Protein AF-S8E9M1-F1 (afdb_monomer_lite)

Foldseek 3Di:
DALVPQDFADDDWAAQDQDPQAFGKTKDFDADPPPRFTQKIWIWTFAPVCQVVVPPDDPDHTDIDTLDIPCVLQVPPPPDDNRGGCGRSVLRVSLVVCVVPVVSVQVVQCVNRPVGPRGDGQDDLSSVLSSQVNVQPDPVSSVVGRD

pLDDT: mean 95.16, std 3.32, range [77.75, 98.69]

Organism: Fomitopsis schrenkii (NCBI:txid2126942)

Sequence (147 aa):
MSADTAQTVAWIGPSVVPVTNYNVGFRVYEVDSGTFEVLDSYTYFADVESFPALDGQADFGPTFELEYSARDTYGATIEWGADDPLNATWWHRVTEAMEANSTLVQMFSNYQYKSSIRYPLCTGECIPNKICSIRSGSASLYVQNCA

Radius of gyration: 16.86 Å; chains: 1; bounding box: 38×36×48 Å

Structure (mmCIF, N/CA/C/O backbone):
data_AF-S8E9M1-F1
#
_entry.id   AF-S8E9M1-F1
#
loop_
_atom_site.group_PDB
_atom_site.id
_atom_site.type_symbol
_atom_site.label_atom_id
_atom_site.label_alt_id
_atom_site.label_comp_id
_atom_site.label_asym_id
_atom_site.label_entity_id
_atom_site.label_seq_id
_atom_site.pdbx_PDB_ins_code
_atom_site.Cartn_x
_atom_site.Cartn_y
_atom_site.Cartn_z
_atom_site.occupancy
_atom_site.B_iso_or_equiv
_atom_site.auth_seq_id
_atom_site.auth_comp_id
_atom_site.auth_asym_id
_atom_site.auth_atom_id
_atom_site.pdbx_PDB_model_num
ATOM 1 N N . MET A 1 1 ? -9.422 6.464 19.462 1.00 77.75 1 MET A N 1
ATOM 2 C CA . MET A 1 1 ? -10.021 5.530 18.480 1.00 77.75 1 MET A CA 1
ATOM 3 C C . MET A 1 1 ? -9.606 4.125 18.879 1.00 77.75 1 MET A C 1
ATOM 5 O O . MET A 1 1 ? -8.492 3.999 19.367 1.00 77.75 1 MET A O 1
ATOM 9 N N . SER A 1 2 ? -10.471 3.124 18.716 1.00 91.12 2 SER A N 1
ATOM 10 C CA . SER A 1 2 ? -10.148 1.708 18.966 1.00 91.12 2 SER A CA 1
ATOM 11 C C . SER A 1 2 ? -10.581 0.831 17.793 1.00 91.12 2 SER A C 1
ATOM 13 O O . SER A 1 2 ? -11.419 1.251 16.983 1.00 91.12 2 SER A O 1
ATOM 15 N N . ALA A 1 3 ? -10.069 -0.401 17.753 1.00 93.88 3 ALA A N 1
ATOM 16 C CA . ALA A 1 3 ? -10.428 -1.418 16.769 1.00 93.88 3 ALA A CA 1
ATOM 17 C C . ALA A 1 3 ? -11.946 -1.681 16.690 1.00 93.88 3 ALA A C 1
ATOM 19 O O . ALA A 1 3 ? -12.473 -1.861 15.594 1.00 93.88 3 ALA A O 1
ATOM 20 N N . ASP A 1 4 ? -12.654 -1.612 17.825 1.00 94.38 4 ASP A N 1
ATOM 21 C CA . ASP A 1 4 ? -14.110 -1.841 17.919 1.00 94.38 4 ASP A CA 1
ATOM 22 C C . ASP A 1 4 ? -14.938 -0.782 17.179 1.00 94.38 4 ASP A C 1
ATOM 24 O O . ASP A 1 4 ? -16.073 -1.015 16.769 1.00 94.38 4 ASP A O 1
ATOM 28 N N . THR A 1 5 ? -14.373 0.416 17.025 1.00 93.88 5 THR A N 1
ATOM 29 C CA . THR A 1 5 ? -15.026 1.554 16.364 1.00 93.88 5 THR A CA 1
ATOM 30 C C . THR A 1 5 ? -14.544 1.771 14.931 1.00 93.88 5 THR A C 1
ATOM 32 O O . THR A 1 5 ? -14.976 2.726 14.287 1.00 93.88 5 THR A O 1
ATOM 35 N N . ALA A 1 6 ? -13.665 0.910 14.410 1.00 95.12 6 ALA A N 1
ATOM 36 C CA . ALA A 1 6 ? -13.184 0.988 13.036 1.00 95.12 6 ALA A CA 1
ATOM 37 C C . ALA A 1 6 ? -14.261 0.460 12.071 1.00 95.12 6 ALA A C 1
ATOM 39 O O . ALA A 1 6 ? -14.651 -0.698 12.150 1.00 95.12 6 ALA A O 1
ATOM 40 N N . GLN A 1 7 ? -14.762 1.319 11.176 1.00 92.38 7 GLN A N 1
ATOM 41 C CA . GLN A 1 7 ? -15.944 1.008 10.349 1.00 92.38 7 GLN A CA 1
ATOM 42 C C . GLN A 1 7 ? -15.640 0.844 8.859 1.00 92.38 7 GLN A C 1
ATOM 44 O O . GLN A 1 7 ? -16.282 0.053 8.179 1.00 92.38 7 GLN A O 1
ATOM 49 N N . THR A 1 8 ? -14.699 1.619 8.321 1.00 92.69 8 THR A N 1
ATOM 50 C CA . THR A 1 8 ? -14.418 1.641 6.882 1.00 92.69 8 THR A CA 1
ATOM 51 C C . THR A 1 8 ? -12.933 1.835 6.617 1.00 92.69 8 THR A C 1
ATOM 53 O O . THR A 1 8 ? -12.230 2.457 7.416 1.00 92.69 8 THR A O 1
ATOM 56 N N . VAL A 1 9 ? -12.468 1.295 5.494 1.00 95.19 9 VAL A N 1
ATOM 57 C CA . VAL A 1 9 ? -11.111 1.466 4.982 1.00 95.19 9 VAL A CA 1
ATOM 58 C C . VAL A 1 9 ? -11.181 2.063 3.581 1.00 95.19 9 VAL A C 1
ATOM 60 O O . VAL A 1 9 ? -11.913 1.584 2.717 1.00 95.19 9 VAL A O 1
ATOM 63 N N . ALA A 1 10 ? -10.404 3.120 3.358 1.00 94.94 10 ALA A N 1
ATOM 64 C CA . ALA A 1 10 ? -10.184 3.684 2.037 1.00 94.94 10 ALA A CA 1
ATOM 65 C C . ALA A 1 10 ? -8.797 3.264 1.548 1.00 94.94 10 ALA A C 1
ATOM 67 O O . ALA A 1 10 ? -7.784 3.560 2.182 1.00 94.94 10 ALA A O 1
ATOM 68 N N . TRP A 1 11 ? -8.749 2.579 0.411 1.00 95.25 11 TRP A N 1
ATOM 69 C CA . TRP A 1 11 ? -7.502 2.090 -0.158 1.00 95.25 11 TRP A CA 1
ATOM 70 C C . TRP A 1 11 ? -6.874 3.135 -1.078 1.00 95.25 11 TRP A C 1
ATOM 72 O O . TRP A 1 11 ? -7.423 3.467 -2.127 1.00 95.25 11 TRP A O 1
ATOM 82 N N . ILE A 1 12 ? -5.694 3.632 -0.704 1.00 95.19 12 ILE A N 1
ATOM 83 C CA . ILE A 1 12 ? -4.927 4.575 -1.524 1.00 95.19 12 ILE A CA 1
ATOM 84 C C . ILE A 1 12 ? -3.885 3.801 -2.340 1.00 95.19 12 ILE A C 1
ATOM 86 O O . ILE A 1 12 ? -2.871 3.328 -1.818 1.00 95.19 12 ILE A O 1
ATOM 90 N N . GLY A 1 13 ? -4.169 3.628 -3.631 1.00 95.00 13 GLY A N 1
ATOM 91 C CA . GLY A 1 13 ? -3.270 2.991 -4.596 1.00 95.00 13 GLY A CA 1
ATOM 92 C C . GLY A 1 13 ? -2.032 3.844 -4.909 1.00 95.00 13 GLY A C 1
ATOM 93 O O . GLY A 1 13 ? -2.081 5.070 -4.774 1.00 95.00 13 GLY A O 1
ATOM 94 N N . PRO A 1 14 ? -0.914 3.232 -5.338 1.00 95.69 14 PRO A N 1
ATOM 95 C CA . PRO A 1 14 ? 0.254 3.984 -5.761 1.00 95.69 14 PRO A CA 1
ATOM 96 C C . PRO A 1 14 ? 0.050 4.604 -7.151 1.00 95.69 14 PRO A C 1
ATOM 98 O O . PRO A 1 14 ? -0.794 4.172 -7.934 1.00 95.69 14 PRO A O 1
ATOM 101 N N . SER A 1 15 ? 0.882 5.589 -7.488 1.00 94.81 15 SER A N 1
ATOM 102 C CA . SER A 1 15 ? 0.964 6.135 -8.842 1.00 94.81 15 SER A CA 1
ATOM 103 C C . SER A 1 15 ? 1.839 5.283 -9.767 1.00 94.81 15 SER A C 1
ATOM 105 O O . SER A 1 15 ? 2.941 4.871 -9.387 1.00 94.81 15 SER A O 1
ATOM 107 N N . VAL A 1 16 ? 1.389 5.145 -11.018 1.00 94.38 16 VAL A N 1
ATOM 108 C CA . VAL A 1 16 ? 2.229 4.692 -12.140 1.00 94.38 16 VAL A CA 1
ATOM 109 C C . VAL A 1 16 ? 3.207 5.792 -12.557 1.00 94.38 16 VAL A C 1
ATOM 111 O O . VAL A 1 16 ? 4.319 5.500 -12.964 1.00 94.38 16 VAL A O 1
ATOM 114 N N . VAL A 1 17 ? 2.827 7.066 -12.428 1.00 92.50 17 VAL A N 1
ATOM 115 C CA . VAL A 1 17 ? 3.729 8.190 -12.718 1.00 92.50 17 VAL A CA 1
ATOM 116 C C . VAL A 1 17 ? 4.803 8.286 -11.622 1.00 92.50 17 VAL A C 1
ATOM 118 O O . VAL A 1 17 ? 4.431 8.391 -10.443 1.00 92.50 17 VAL A O 1
ATOM 121 N N . PRO A 1 18 ? 6.104 8.300 -11.977 1.00 87.38 18 PRO A N 1
ATOM 122 C CA . PRO A 1 18 ? 7.184 8.509 -11.024 1.00 87.38 18 PRO A CA 1
ATOM 123 C C . PRO A 1 18 ? 7.323 10.009 -10.752 1.00 87.38 18 PRO A C 1
ATOM 125 O O . PRO A 1 18 ? 8.051 10.736 -11.426 1.00 87.38 18 PRO A O 1
ATOM 128 N N . VAL A 1 19 ? 6.550 10.504 -9.786 1.00 83.06 19 VAL A N 1
ATOM 129 C CA . VAL A 1 19 ? 6.731 11.863 -9.251 1.00 83.06 19 VAL A CA 1
ATOM 130 C C . VAL A 1 19 ? 8.032 11.896 -8.430 1.00 83.06 19 VAL A C 1
ATOM 132 O O . VAL A 1 19 ? 8.569 10.851 -8.070 1.00 83.06 19 VAL A O 1
ATOM 135 N N . THR A 1 20 ? 8.561 13.085 -8.134 1.00 86.44 20 THR A N 1
ATOM 136 C CA . THR A 1 20 ? 9.822 13.306 -7.408 1.00 86.44 20 THR A CA 1
ATOM 137 C C . THR A 1 20 ? 10.063 12.302 -6.274 1.00 86.44 20 THR A C 1
ATOM 139 O O . THR A 1 20 ? 9.335 12.304 -5.283 1.00 86.44 20 THR A O 1
ATOM 142 N N . ASN A 1 21 ? 11.133 11.509 -6.408 1.00 92.38 21 ASN A N 1
ATOM 143 C CA . ASN A 1 21 ? 11.617 10.496 -5.458 1.00 92.38 21 ASN A CA 1
ATOM 144 C C . ASN A 1 21 ? 10.808 9.192 -5.356 1.00 92.38 21 ASN A C 1
ATOM 146 O O . ASN A 1 21 ? 11.129 8.380 -4.492 1.00 92.38 21 ASN A O 1
ATOM 150 N N . TYR A 1 22 ? 9.812 8.949 -6.207 1.00 95.50 22 TYR A N 1
ATOM 151 C CA . TYR A 1 22 ? 9.065 7.688 -6.232 1.00 95.50 22 TYR A CA 1
ATOM 152 C C . TYR A 1 22 ? 9.503 6.812 -7.403 1.00 95.50 22 TYR A C 1
ATOM 154 O O . TYR A 1 22 ? 9.763 7.315 -8.496 1.00 95.50 22 TYR A O 1
ATOM 162 N N . ASN A 1 23 ? 9.464 5.496 -7.196 1.00 97.25 23 ASN A N 1
ATOM 163 C CA . ASN A 1 23 ? 9.422 4.549 -8.308 1.00 97.25 23 ASN A CA 1
ATOM 164 C C . ASN A 1 23 ? 8.060 4.604 -9.022 1.00 97.25 23 ASN A C 1
ATOM 166 O O . ASN A 1 23 ? 7.189 5.408 -8.667 1.00 97.25 23 ASN A O 1
ATOM 170 N N . VAL A 1 24 ? 7.845 3.750 -10.022 1.00 96.81 24 VAL A N 1
ATOM 171 C CA . VAL A 1 24 ? 6.514 3.505 -10.609 1.00 96.81 24 VAL A CA 1
ATOM 172 C C . VAL A 1 24 ? 5.890 2.273 -9.970 1.00 96.81 24 VAL A C 1
ATOM 174 O O . VAL A 1 24 ? 6.609 1.365 -9.568 1.00 96.81 24 VAL A O 1
ATOM 177 N N . GLY A 1 25 ? 4.564 2.220 -9.856 1.00 97.06 25 GLY A N 1
ATOM 178 C CA . GLY A 1 25 ? 3.904 1.016 -9.357 1.00 97.06 25 GLY A CA 1
ATOM 179 C C . GLY A 1 25 ? 2.398 1.017 -9.521 1.00 97.06 25 GLY A C 1
ATOM 180 O O . GLY A 1 25 ? 1.778 2.044 -9.798 1.00 97.06 25 GLY A O 1
ATOM 181 N N . PHE A 1 26 ? 1.820 -0.159 -9.331 1.00 97.44 26 PHE A N 1
ATOM 182 C CA . PHE A 1 26 ? 0.383 -0.398 -9.339 1.00 97.44 26 PHE A CA 1
ATOM 183 C C . PHE A 1 26 ? 0.027 -1.413 -8.249 1.00 97.44 26 PHE A C 1
ATOM 185 O O . PHE A 1 26 ? 0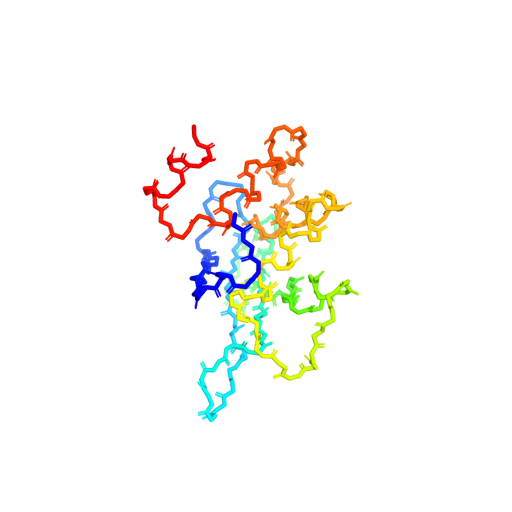.902 -2.016 -7.625 1.00 97.44 26 PHE A O 1
ATOM 192 N N . ARG A 1 27 ? -1.271 -1.579 -7.994 1.00 98.31 27 ARG A N 1
ATOM 193 C CA . ARG A 1 27 ? -1.777 -2.518 -6.994 1.00 98.31 27 ARG A CA 1
ATOM 194 C C . ARG A 1 27 ? -2.822 -3.439 -7.596 1.00 98.31 27 ARG A C 1
ATOM 196 O O . ARG A 1 27 ? -3.673 -2.986 -8.357 1.00 98.31 27 ARG A O 1
ATOM 203 N N . VAL A 1 28 ? -2.748 -4.708 -7.221 1.00 98.50 28 VAL A N 1
ATOM 204 C CA . VAL A 1 28 ? -3.742 -5.738 -7.517 1.00 98.50 28 VAL A CA 1
ATOM 205 C C . VAL A 1 28 ? -4.423 -6.109 -6.208 1.00 98.50 28 VAL A C 1
ATOM 207 O O . VAL A 1 28 ? -3.749 -6.300 -5.198 1.00 98.50 28 VAL A O 1
ATOM 210 N N . TYR A 1 29 ? -5.749 -6.186 -6.221 1.00 98.50 29 TYR A N 1
ATOM 211 C CA . TYR A 1 29 ? -6.538 -6.608 -5.069 1.00 98.50 29 TYR A CA 1
ATOM 212 C C . TYR A 1 29 ? -7.046 -8.020 -5.295 1.00 98.50 29 TYR A C 1
ATOM 214 O O . TYR A 1 29 ? -7.640 -8.307 -6.335 1.00 98.50 29 TYR A O 1
ATOM 222 N N . GLU A 1 30 ? -6.833 -8.875 -4.307 1.00 98.44 30 GLU A N 1
ATOM 223 C CA . GLU A 1 30 ? -7.540 -10.139 -4.198 1.00 98.44 30 GLU A CA 1
ATOM 224 C C . GLU A 1 30 ? -8.843 -9.881 -3.455 1.00 98.44 30 GLU A C 1
ATOM 226 O O . GLU A 1 30 ? -8.846 -9.279 -2.379 1.00 98.44 30 GLU A O 1
ATOM 231 N N . VAL A 1 31 ? -9.958 -10.261 -4.070 1.00 98.25 31 VAL A N 1
ATOM 232 C CA . VAL A 1 31 ? -11.299 -9.919 -3.598 1.00 98.25 31 VAL A CA 1
ATOM 233 C C . VAL A 1 31 ? -12.125 -11.189 -3.525 1.00 98.25 31 VAL A C 1
ATOM 235 O O . VAL A 1 31 ? -12.180 -11.945 -4.499 1.00 98.25 31 VAL A O 1
ATOM 238 N N . ASP A 1 32 ? -12.792 -11.402 -2.394 1.00 97.81 32 ASP A N 1
ATOM 239 C CA . ASP A 1 32 ? -13.734 -12.503 -2.255 1.00 97.81 32 ASP A CA 1
ATOM 240 C C . ASP A 1 32 ? -14.920 -12.303 -3.207 1.00 97.81 32 ASP A C 1
ATOM 242 O O . ASP A 1 32 ? -15.582 -11.264 -3.212 1.00 97.81 32 ASP A O 1
ATOM 246 N N . SER A 1 33 ? -15.201 -13.309 -4.031 1.00 97.31 33 SER A N 1
ATOM 247 C CA . SER A 1 33 ? -16.245 -13.209 -5.059 1.00 97.31 33 SER A CA 1
ATOM 248 C C . SER A 1 33 ? -17.681 -13.203 -4.511 1.00 97.31 33 SER A C 1
ATOM 250 O O . SER A 1 33 ? -18.607 -12.880 -5.257 1.00 97.31 33 SER A O 1
ATOM 252 N N . GLY A 1 34 ? -17.881 -13.565 -3.239 1.00 97.75 34 GLY A N 1
ATOM 253 C CA . GLY A 1 34 ? -19.179 -13.585 -2.569 1.00 97.75 34 GLY A CA 1
ATOM 254 C C . GLY A 1 34 ? -19.445 -12.340 -1.721 1.00 97.75 34 GLY A C 1
ATOM 255 O O . GLY A 1 34 ? -20.539 -11.780 -1.798 1.00 97.75 34 GLY A O 1
ATOM 256 N N . THR A 1 35 ? -18.470 -11.900 -0.922 1.00 96.50 35 THR A N 1
ATOM 257 C CA . THR A 1 35 ? -18.596 -10.749 -0.010 1.00 96.50 35 THR A CA 1
ATOM 258 C C . THR A 1 35 ? -18.101 -9.440 -0.618 1.00 96.50 35 THR A C 1
ATOM 260 O O . THR A 1 35 ? -18.472 -8.371 -0.134 1.00 96.50 35 THR A O 1
ATOM 263 N N . PHE A 1 36 ? -17.315 -9.506 -1.699 1.00 96.31 36 PHE A N 1
ATOM 264 C CA . PHE A 1 36 ? -16.614 -8.372 -2.314 1.00 96.31 36 PHE A CA 1
ATOM 265 C C . PHE A 1 36 ? -15.620 -7.675 -1.379 1.00 96.31 36 PHE A C 1
ATOM 267 O O . PHE A 1 36 ? -15.212 -6.537 -1.627 1.00 96.31 36 PHE A O 1
ATOM 274 N N . GLU A 1 37 ? -15.213 -8.350 -0.308 1.00 97.19 37 GLU A N 1
ATOM 275 C CA . GLU A 1 37 ? -14.197 -7.843 0.597 1.00 97.19 37 GLU A CA 1
ATOM 276 C C . GLU A 1 37 ? -12.797 -8.118 0.052 1.00 97.19 37 GLU A C 1
ATOM 278 O O . GLU A 1 37 ? -12.539 -9.126 -0.604 1.00 97.19 37 GLU A O 1
ATOM 283 N N . VAL A 1 38 ? -11.873 -7.202 0.334 1.00 98.38 38 VAL A N 1
ATOM 284 C CA . VAL A 1 38 ? -10.467 -7.356 -0.043 1.00 98.38 38 VAL A CA 1
ATOM 285 C C . VAL A 1 38 ? -9.809 -8.351 0.911 1.00 98.38 38 VAL A C 1
ATOM 287 O O . VAL A 1 38 ? -9.725 -8.086 2.111 1.00 98.38 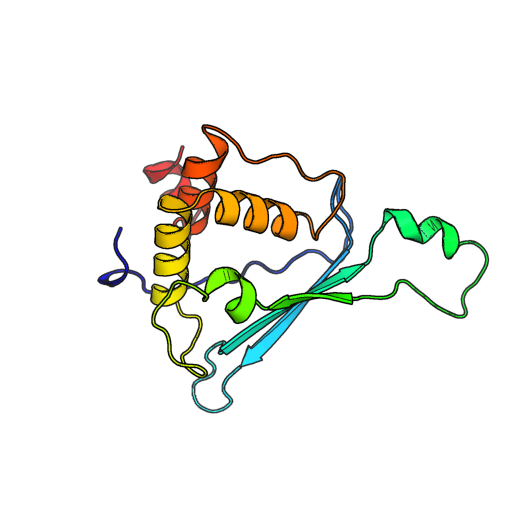38 VAL A O 1
ATOM 290 N N . LEU A 1 39 ? -9.322 -9.468 0.377 1.00 98.25 39 LEU A N 1
ATOM 291 C CA . LEU A 1 39 ? -8.606 -10.507 1.121 1.00 98.25 39 LEU A CA 1
ATOM 292 C C . LEU A 1 39 ? -7.104 -10.239 1.175 1.00 98.25 39 LEU A C 1
ATOM 294 O O . LEU A 1 39 ? -6.458 -10.551 2.171 1.00 98.25 39 LEU A O 1
ATOM 298 N N . ASP A 1 40 ? -6.545 -9.626 0.136 1.00 98.50 40 ASP A N 1
ATOM 299 C CA . ASP A 1 40 ? -5.172 -9.137 0.142 1.00 98.50 40 ASP A CA 1
ATOM 300 C C . ASP A 1 40 ? -4.978 -8.028 -0.897 1.00 98.50 40 ASP A C 1
ATOM 302 O O . ASP A 1 40 ? -5.799 -7.808 -1.794 1.00 98.50 40 ASP A O 1
ATOM 306 N N . SER A 1 41 ? -3.867 -7.311 -0.783 1.00 98.44 41 SER A N 1
ATOM 307 C CA . SER A 1 41 ? -3.417 -6.380 -1.799 1.00 98.44 41 SER A CA 1
ATOM 308 C C . SER A 1 41 ? -1.939 -6.588 -2.104 1.00 98.44 41 SER A C 1
ATOM 310 O O . SER A 1 41 ? -1.093 -6.454 -1.217 1.00 98.44 41 SER A O 1
ATOM 312 N N . TYR A 1 42 ? -1.640 -6.820 -3.376 1.00 98.69 42 TYR A N 1
ATOM 313 C CA . TYR A 1 42 ? -0.293 -7.014 -3.892 1.00 98.69 42 TYR A CA 1
ATOM 314 C C . TYR A 1 42 ? 0.163 -5.747 -4.604 1.00 98.69 42 TYR A C 1
ATOM 316 O O . TYR A 1 42 ? -0.482 -5.279 -5.548 1.00 98.69 42 TYR A O 1
ATOM 324 N N . THR A 1 43 ? 1.269 -5.171 -4.150 1.00 98.62 43 THR A N 1
ATOM 325 C CA . THR A 1 43 ? 1.867 -3.999 -4.796 1.00 98.62 43 THR A CA 1
ATOM 326 C C . THR A 1 43 ? 3.010 -4.443 -5.677 1.00 98.62 43 THR A C 1
ATOM 328 O O . THR A 1 43 ? 3.866 -5.200 -5.232 1.00 98.62 43 THR A O 1
ATOM 331 N N . TYR A 1 44 ? 3.033 -3.945 -6.906 1.00 98.50 44 TYR A N 1
ATOM 332 C CA . TYR A 1 44 ? 4.125 -4.164 -7.841 1.00 98.50 44 TYR A CA 1
ATOM 333 C C . TYR A 1 44 ? 4.793 -2.835 -8.152 1.00 98.50 44 TYR A C 1
ATOM 335 O O . TYR A 1 44 ? 4.111 -1.812 -8.300 1.00 98.50 44 TYR A O 1
ATOM 343 N N . PHE A 1 45 ? 6.112 -2.852 -8.295 1.00 98.12 45 PHE A N 1
ATOM 344 C CA . PHE A 1 45 ? 6.892 -1.669 -8.629 1.00 98.12 45 PHE A CA 1
ATOM 345 C C . PHE A 1 45 ? 7.944 -1.974 -9.691 1.00 98.12 45 PHE A C 1
ATOM 347 O O . PHE A 1 45 ? 8.293 -3.130 -9.909 1.00 98.12 45 PHE A O 1
ATOM 354 N N . ALA A 1 46 ? 8.431 -0.930 -10.355 1.00 97.69 46 ALA A N 1
ATOM 355 C CA . ALA A 1 46 ? 9.631 -1.006 -11.178 1.00 97.69 46 ALA A CA 1
ATOM 356 C C . ALA A 1 46 ? 10.604 0.100 -10.755 1.00 97.69 46 ALA A C 1
ATOM 358 O O . ALA A 1 46 ? 10.189 1.246 -10.538 1.00 97.69 46 ALA A O 1
ATOM 359 N N . ASP A 1 47 ? 11.884 -0.252 -10.638 1.00 96.31 47 ASP A N 1
ATOM 360 C CA . ASP A 1 47 ? 12.942 0.670 -10.229 1.00 96.31 47 ASP A CA 1
ATOM 361 C C . ASP A 1 47 ? 13.268 1.664 -11.346 1.00 96.31 47 ASP A C 1
ATOM 363 O O . ASP A 1 47 ? 13.824 1.303 -12.385 1.00 96.31 47 ASP A O 1
ATOM 367 N N . VAL A 1 48 ? 12.937 2.932 -11.123 1.00 95.00 48 VAL A N 1
ATOM 368 C CA . VAL A 1 48 ? 13.139 4.010 -12.096 1.00 95.00 48 VAL A CA 1
ATOM 369 C C . VAL A 1 48 ? 14.622 4.270 -12.348 1.00 95.00 48 VAL A C 1
ATOM 371 O O . VAL A 1 48 ? 14.983 4.650 -13.461 1.00 95.00 48 VAL A O 1
ATOM 374 N N . GLU A 1 49 ? 15.499 4.028 -11.370 1.00 93.50 49 GLU A N 1
ATOM 375 C CA . GLU A 1 49 ? 16.948 4.197 -11.556 1.00 93.50 49 GLU 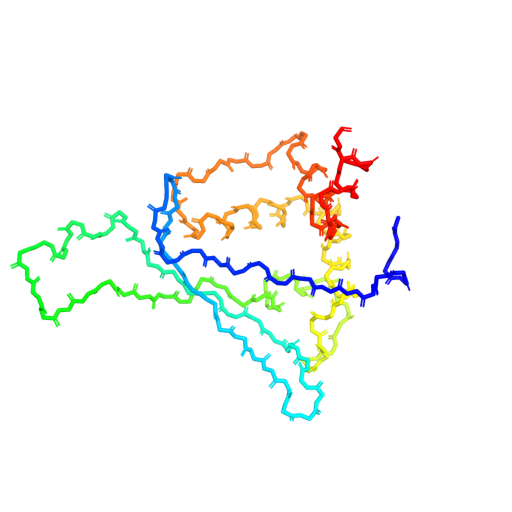A CA 1
ATOM 376 C C . GLU A 1 49 ? 17.513 3.181 -12.568 1.00 93.50 49 GLU A C 1
ATOM 378 O O . GLU A 1 49 ? 18.559 3.425 -13.169 1.00 93.50 49 GLU A O 1
ATOM 383 N N . SER A 1 50 ? 16.798 2.080 -12.837 1.00 94.06 50 SER A N 1
ATOM 384 C CA . SER A 1 50 ? 17.180 1.093 -13.857 1.00 94.06 50 SER A CA 1
ATOM 385 C C . SER A 1 50 ? 16.810 1.499 -15.291 1.00 94.06 50 SER A C 1
ATOM 387 O O . SER A 1 50 ? 17.335 0.930 -16.249 1.00 94.06 50 SER A O 1
ATOM 389 N N . PHE A 1 51 ? 15.932 2.491 -15.475 1.00 94.19 51 PHE A N 1
ATOM 390 C CA . PHE A 1 51 ? 15.349 2.811 -16.784 1.00 94.19 51 PHE A CA 1
ATOM 391 C C . PHE A 1 51 ? 16.341 3.302 -17.844 1.00 94.19 51 PHE A C 1
ATOM 393 O O . PHE A 1 51 ? 16.110 2.974 -19.005 1.00 94.19 51 PHE A O 1
ATOM 400 N N . PRO A 1 52 ? 17.456 3.994 -17.524 1.00 95.31 52 PRO A N 1
ATOM 401 C CA . PRO A 1 52 ? 18.464 4.327 -18.532 1.00 95.31 52 PRO A CA 1
ATOM 402 C C . PRO A 1 52 ? 19.024 3.102 -19.275 1.00 95.31 52 PRO A C 1
ATOM 404 O O . PRO A 1 52 ? 19.476 3.220 -20.409 1.00 95.31 52 PRO A O 1
ATOM 407 N N . ALA A 1 53 ? 18.970 1.902 -18.679 1.00 94.62 53 ALA A N 1
ATOM 408 C CA . ALA A 1 53 ? 19.369 0.664 -19.355 1.00 94.62 53 ALA A CA 1
ATOM 409 C C . ALA A 1 53 ? 18.394 0.226 -20.467 1.00 94.62 53 ALA A C 1
ATOM 411 O O . ALA A 1 53 ? 18.719 -0.666 -21.249 1.00 94.62 53 ALA A O 1
ATOM 412 N N . LEU A 1 54 ? 17.206 0.833 -20.536 1.00 94.31 54 LEU A N 1
ATOM 413 C CA . LEU A 1 54 ? 16.186 0.589 -21.555 1.00 94.31 54 LEU A CA 1
ATOM 414 C C . LEU A 1 54 ? 16.314 1.543 -22.753 1.00 94.31 54 LEU A C 1
ATOM 416 O O . LEU A 1 54 ? 15.581 1.374 -23.730 1.00 94.31 54 LEU A O 1
ATOM 420 N N . ASP A 1 55 ? 17.211 2.532 -22.688 1.00 95.12 55 ASP A N 1
ATOM 421 C CA . ASP A 1 55 ? 17.373 3.544 -23.729 1.00 95.12 55 ASP A CA 1
ATOM 422 C C . ASP A 1 55 ? 17.866 2.933 -25.050 1.00 95.12 55 ASP A C 1
ATOM 424 O O . ASP A 1 55 ? 18.735 2.061 -25.092 1.00 95.12 55 ASP A O 1
ATOM 428 N N . GLY A 1 56 ? 17.332 3.435 -26.168 1.00 95.06 56 GLY A N 1
ATOM 429 C CA . GLY A 1 56 ? 17.776 3.045 -27.511 1.00 95.06 56 GLY A CA 1
ATOM 430 C C . GLY A 1 56 ? 17.197 1.729 -28.043 1.00 95.06 56 GLY A C 1
ATOM 431 O O . GLY A 1 56 ? 17.629 1.280 -29.104 1.00 95.06 56 GLY A O 1
ATOM 432 N N . GLN A 1 57 ? 16.210 1.136 -27.364 1.00 93.69 57 GLN A N 1
ATOM 433 C CA . GLN A 1 57 ? 15.472 -0.045 -27.830 1.00 93.69 57 GLN A CA 1
ATOM 434 C C . GLN A 1 57 ? 13.958 0.077 -27.564 1.00 93.69 57 GLN A C 1
ATOM 436 O O . GLN A 1 57 ? 13.527 0.957 -26.821 1.00 93.69 57 GLN A O 1
ATOM 441 N N . ALA A 1 58 ? 13.150 -0.785 -28.191 1.00 93.06 58 ALA A N 1
ATOM 442 C CA . ALA A 1 58 ? 11.688 -0.820 -28.030 1.00 93.06 58 ALA A CA 1
ATOM 443 C C . ALA A 1 58 ? 11.106 -2.246 -27.905 1.00 93.06 58 ALA A C 1
ATOM 445 O O . ALA A 1 58 ? 9.889 -2.422 -27.944 1.00 93.06 58 ALA A O 1
ATOM 446 N N . ASP A 1 59 ? 11.962 -3.257 -27.773 1.00 95.44 59 ASP A N 1
ATOM 447 C CA . ASP A 1 59 ? 11.570 -4.666 -27.700 1.00 95.44 59 ASP A CA 1
ATOM 448 C C . ASP A 1 59 ? 11.024 -5.038 -26.313 1.00 95.44 59 ASP A C 1
ATOM 450 O O . ASP A 1 59 ? 10.207 -5.951 -26.186 1.00 95.44 59 ASP A O 1
ATOM 454 N N . PHE A 1 60 ? 11.455 -4.334 -25.263 1.00 94.19 60 PHE A N 1
ATOM 455 C CA . PHE A 1 60 ? 11.016 -4.554 -23.886 1.00 94.19 60 PHE A CA 1
ATOM 456 C C . PHE A 1 60 ? 10.919 -3.245 -23.093 1.00 94.19 60 PHE A C 1
ATOM 458 O O . PHE A 1 60 ? 11.529 -2.231 -23.431 1.00 94.19 60 PHE A O 1
ATOM 465 N N . GLY A 1 61 ? 10.117 -3.269 -22.028 1.00 92.81 61 GLY A N 1
ATOM 466 C CA . GLY A 1 61 ? 9.910 -2.138 -21.124 1.00 92.81 61 GLY A CA 1
ATOM 467 C C . GLY A 1 61 ? 10.361 -2.436 -19.693 1.00 92.81 61 GLY A C 1
ATOM 468 O O . GLY A 1 61 ? 10.982 -3.471 -19.445 1.00 92.81 61 GLY A O 1
ATOM 469 N N . PRO A 1 62 ? 10.027 -1.548 -18.742 1.00 94.75 62 PRO A N 1
ATOM 470 C CA . PRO A 1 62 ? 10.276 -1.776 -17.325 1.00 94.75 62 PRO A CA 1
ATOM 471 C C . PRO A 1 62 ? 9.668 -3.089 -16.826 1.00 94.75 62 PRO A C 1
ATOM 473 O O . PRO A 1 62 ? 8.488 -3.363 -17.058 1.00 94.75 62 PRO A O 1
ATOM 476 N N . THR A 1 63 ? 10.458 -3.871 -16.092 1.00 95.56 63 THR A N 1
ATOM 477 C CA . THR A 1 63 ? 9.970 -5.060 -15.389 1.00 95.56 63 THR A CA 1
ATOM 478 C C . THR A 1 63 ? 9.340 -4.640 -14.070 1.00 95.56 63 THR A C 1
ATOM 480 O O . THR A 1 63 ? 9.991 -3.988 -13.258 1.00 95.56 63 THR A O 1
ATOM 483 N N . PHE A 1 64 ? 8.087 -5.037 -13.852 1.00 97.38 64 PHE A N 1
ATOM 484 C CA . PHE A 1 64 ? 7.424 -4.875 -12.565 1.00 97.38 64 PHE A CA 1
ATOM 485 C C . PHE A 1 64 ? 7.618 -6.129 -11.723 1.00 97.38 64 PHE A C 1
ATOM 487 O O . PHE A 1 64 ? 7.237 -7.225 -12.136 1.00 97.38 64 PHE A O 1
ATOM 494 N N . GLU A 1 65 ? 8.176 -5.956 -10.537 1.00 97.81 65 GLU A N 1
ATOM 495 C CA . GLU A 1 65 ? 8.365 -7.017 -9.558 1.00 97.81 65 GLU A CA 1
ATOM 496 C C . GLU A 1 65 ? 7.429 -6.830 -8.365 1.00 97.81 65 GLU A C 1
ATOM 498 O O . GLU A 1 65 ? 6.951 -5.724 -8.090 1.00 97.81 65 GLU A O 1
ATOM 503 N N . LEU A 1 66 ? 7.104 -7.940 -7.695 1.00 98.44 66 LEU A N 1
ATOM 504 C CA . LEU A 1 66 ? 6.275 -7.904 -6.497 1.00 98.44 66 LEU A CA 1
ATOM 505 C C . LEU A 1 66 ? 7.048 -7.174 -5.399 1.00 98.44 66 LEU A C 1
ATOM 507 O O . LEU A 1 66 ? 8.101 -7.634 -4.968 1.00 98.44 66 LEU A O 1
ATOM 511 N N . GLU A 1 67 ? 6.498 -6.057 -4.938 1.00 98.12 67 GLU A N 1
ATOM 512 C CA . GLU A 1 67 ? 7.044 -5.313 -3.814 1.00 98.12 67 GLU A CA 1
ATOM 513 C C . GLU A 1 67 ? 6.651 -5.980 -2.496 1.00 98.12 67 GLU A C 1
ATOM 515 O O . GLU A 1 67 ? 7.510 -6.314 -1.682 1.00 98.12 67 GLU A O 1
ATOM 520 N N . TYR A 1 68 ? 5.341 -6.161 -2.282 1.00 98.62 68 TYR A N 1
ATOM 521 C CA . TYR A 1 68 ? 4.808 -6.748 -1.056 1.00 98.62 68 TYR A CA 1
ATOM 522 C C . TYR A 1 68 ? 3.341 -7.199 -1.186 1.00 98.62 68 TYR A C 1
ATOM 524 O O . TYR A 1 68 ? 2.564 -6.612 -1.947 1.00 98.62 68 TYR A O 1
ATOM 532 N N . SER A 1 69 ? 2.970 -8.209 -0.388 1.00 98.50 69 SER A N 1
ATOM 533 C CA . SER A 1 69 ? 1.588 -8.514 0.025 1.00 98.50 69 SER A CA 1
ATOM 534 C C . SER A 1 69 ? 1.291 -7.777 1.333 1.00 98.50 69 SER A C 1
ATOM 536 O O . SER A 1 69 ? 2.107 -7.810 2.260 1.00 98.50 69 SER A O 1
ATOM 538 N N . ALA A 1 70 ? 0.144 -7.099 1.433 1.00 98.25 70 ALA A N 1
ATOM 539 C CA . ALA A 1 70 ? -0.235 -6.388 2.655 1.00 98.25 70 ALA A CA 1
ATOM 540 C C . ALA A 1 70 ? -0.420 -7.351 3.832 1.00 98.25 70 ALA A C 1
ATOM 542 O O . ALA A 1 70 ? 0.067 -7.062 4.931 1.00 98.25 70 ALA A O 1
ATOM 543 N N . ARG A 1 71 ? -1.071 -8.494 3.592 1.00 97.81 71 ARG A N 1
ATOM 544 C CA . ARG A 1 71 ? -1.275 -9.545 4.590 1.00 97.81 71 ARG A CA 1
ATOM 545 C C . ARG A 1 71 ? 0.047 -10.079 5.127 1.00 97.81 71 ARG A C 1
ATOM 547 O O . ARG A 1 71 ? 0.251 -10.042 6.339 1.00 97.81 71 ARG A O 1
ATOM 554 N N . ASP A 1 72 ? 0.948 -10.507 4.247 1.00 97.62 72 ASP A N 1
ATOM 555 C CA . ASP A 1 72 ? 2.228 -11.102 4.650 1.00 97.62 72 ASP A CA 1
ATOM 556 C C . ASP A 1 72 ? 3.111 -10.093 5.391 1.00 97.62 72 ASP A C 1
ATOM 558 O O . ASP A 1 72 ? 3.796 -10.426 6.358 1.00 97.62 72 ASP A O 1
ATOM 562 N N . THR A 1 73 ? 3.062 -8.833 4.962 1.00 97.94 73 THR A N 1
ATOM 563 C CA . THR A 1 73 ? 3.906 -7.762 5.501 1.00 97.94 73 THR A CA 1
ATOM 564 C C . THR A 1 73 ? 3.471 -7.313 6.889 1.00 97.94 73 THR A C 1
ATOM 566 O O . THR A 1 73 ? 4.309 -7.119 7.770 1.00 97.94 73 THR A O 1
ATOM 569 N N . TYR A 1 74 ? 2.170 -7.094 7.090 1.00 98.00 74 TYR A N 1
ATOM 570 C CA . TYR A 1 74 ? 1.656 -6.444 8.300 1.00 98.00 74 TYR A CA 1
ATOM 571 C C . TYR A 1 74 ? 0.884 -7.387 9.229 1.00 98.00 74 TYR A C 1
ATOM 573 O O . TYR A 1 74 ? 0.579 -7.009 10.359 1.00 98.00 74 TYR A O 1
ATOM 581 N N . GLY A 1 75 ? 0.578 -8.609 8.788 1.00 96.75 75 GLY A N 1
ATOM 582 C CA . GLY A 1 75 ? -0.246 -9.565 9.529 1.00 96.75 75 GLY A CA 1
ATOM 583 C C . GLY A 1 75 ? 0.495 -10.392 10.581 1.00 96.75 75 GLY A C 1
ATOM 584 O O . GLY A 1 75 ? -0.160 -11.016 11.407 1.00 96.75 75 GLY A O 1
ATOM 585 N N . ALA A 1 76 ? 1.833 -10.388 10.604 1.00 93.69 76 ALA A N 1
ATOM 586 C CA . ALA A 1 76 ? 2.631 -11.329 11.404 1.00 93.69 76 ALA A CA 1
ATOM 587 C C . ALA A 1 76 ? 2.312 -11.346 12.915 1.00 93.69 76 ALA A C 1
ATOM 589 O O . ALA A 1 76 ? 2.483 -12.373 13.567 1.00 93.69 76 ALA A O 1
ATOM 590 N N . THR A 1 77 ? 1.865 -10.221 13.481 1.00 94.06 77 THR A N 1
ATOM 591 C CA . THR A 1 77 ? 1.525 -10.092 14.911 1.00 94.06 77 THR A CA 1
ATOM 592 C C . THR A 1 77 ? 0.028 -9.920 15.164 1.00 94.06 77 THR A C 1
ATOM 594 O O . THR A 1 77 ? -0.364 -9.566 16.274 1.00 94.06 77 THR A O 1
ATOM 597 N N . ILE A 1 78 ? -0.812 -10.104 14.146 1.00 96.25 78 ILE A N 1
ATOM 598 C CA . ILE A 1 78 ? -2.258 -9.903 14.232 1.00 96.25 78 ILE A CA 1
ATOM 599 C C . ILE A 1 78 ? -2.928 -11.268 14.152 1.00 96.25 78 ILE A C 1
ATOM 601 O O . ILE A 1 78 ? -2.794 -11.975 13.159 1.00 96.25 78 ILE A O 1
ATOM 605 N N . GLU A 1 79 ? -3.694 -11.624 15.182 1.00 96.00 79 GLU A N 1
ATOM 606 C CA . GLU A 1 79 ? -4.583 -12.783 15.110 1.00 96.00 79 GLU A CA 1
ATOM 607 C C . GLU A 1 79 ? -5.691 -12.502 14.086 1.00 96.00 79 GLU A C 1
ATOM 609 O O . GLU A 1 79 ? -6.610 -11.719 14.352 1.00 96.00 79 GLU A O 1
ATOM 614 N N . TRP A 1 80 ? -5.557 -13.099 12.901 1.00 97.00 80 TRP A N 1
ATOM 615 C CA . TRP A 1 80 ? -6.456 -12.949 11.758 1.00 97.00 80 TRP A CA 1
ATOM 616 C C . TRP A 1 80 ? -6.493 -14.259 10.965 1.00 97.00 80 TRP A C 1
ATOM 618 O O . TRP A 1 80 ? -5.454 -14.900 10.791 1.00 97.00 80 TRP A O 1
ATOM 628 N N . GLY A 1 81 ? -7.666 -14.680 10.495 1.00 97.06 81 GLY A N 1
ATOM 629 C CA . GLY A 1 81 ? -7.804 -15.857 9.644 1.00 97.06 81 GLY A CA 1
ATOM 630 C C . GLY A 1 81 ? -7.105 -15.680 8.294 1.00 97.06 81 GLY A C 1
ATOM 631 O O . GLY A 1 81 ? -6.950 -14.561 7.796 1.00 97.06 81 GLY A O 1
ATOM 632 N N . ALA A 1 82 ? -6.688 -16.796 7.689 1.00 93.56 82 ALA A N 1
ATOM 633 C CA . ALA A 1 82 ? -5.999 -16.796 6.395 1.00 93.56 82 ALA A CA 1
ATOM 634 C C . ALA A 1 82 ? -6.837 -16.129 5.291 1.00 93.56 82 ALA A C 1
ATOM 636 O O . ALA A 1 82 ? -6.296 -15.350 4.514 1.00 93.56 82 ALA A O 1
ATOM 637 N N . ASP A 1 83 ? -8.153 -16.351 5.320 1.00 94.69 83 ASP A N 1
ATOM 638 C CA . ASP A 1 83 ? -9.118 -15.816 4.355 1.00 94.69 83 ASP A CA 1
ATOM 639 C C . ASP A 1 83 ? -9.991 -14.690 4.949 1.00 94.69 83 ASP A C 1
ATOM 641 O O . ASP A 1 83 ? -10.958 -14.256 4.329 1.00 94.69 83 ASP A O 1
ATOM 645 N N . ASP A 1 84 ? -9.680 -14.204 6.159 1.00 97.69 84 ASP A N 1
ATOM 646 C CA . ASP A 1 84 ? -10.445 -13.113 6.776 1.00 97.69 84 ASP A CA 1
ATOM 647 C C . ASP A 1 84 ? -10.141 -11.786 6.063 1.00 97.69 84 ASP A C 1
ATOM 649 O O . ASP A 1 84 ? -8.971 -11.466 5.843 1.00 97.69 84 ASP A O 1
ATOM 653 N N . PRO A 1 85 ? -11.134 -10.940 5.768 1.00 97.81 85 PRO A N 1
ATOM 654 C CA . PRO A 1 85 ? -10.939 -9.725 4.979 1.00 97.81 85 PRO A CA 1
ATOM 655 C C . PRO A 1 85 ? -9.989 -8.723 5.652 1.00 97.81 85 PRO A C 1
ATOM 657 O O . PRO A 1 85 ? -10.035 -8.533 6.866 1.00 97.81 85 PRO A O 1
ATOM 660 N N . LEU A 1 86 ? -9.172 -8.001 4.877 1.00 98.25 86 LEU A N 1
ATOM 661 C CA . LEU A 1 86 ? -8.331 -6.895 5.369 1.00 98.25 86 LEU A CA 1
ATOM 662 C C . LEU A 1 86 ? -9.174 -5.629 5.599 1.00 98.25 86 LEU A C 1
ATOM 664 O O . LEU A 1 86 ? -9.018 -4.600 4.934 1.00 98.25 86 LEU A O 1
ATOM 668 N N . ASN A 1 87 ? -10.125 -5.731 6.524 1.00 97.12 87 ASN A N 1
ATOM 669 C CA . ASN A 1 87 ? -11.119 -4.707 6.826 1.00 97.12 87 ASN A CA 1
ATOM 670 C C . ASN A 1 87 ? -10.571 -3.591 7.743 1.00 97.12 87 ASN A C 1
ATOM 672 O O . ASN A 1 87 ? -9.388 -3.540 8.089 1.00 97.12 87 ASN A O 1
ATOM 676 N N . ALA A 1 88 ? -11.447 -2.666 8.146 1.00 97.19 88 ALA A N 1
ATOM 677 C CA . ALA A 1 88 ? -11.076 -1.523 8.981 1.00 97.19 88 ALA A CA 1
ATOM 678 C C . ALA A 1 88 ? -10.490 -1.935 10.344 1.00 97.19 88 ALA A C 1
ATOM 680 O O . ALA A 1 88 ? -9.552 -1.299 10.828 1.00 97.19 88 ALA A O 1
ATOM 681 N N . THR A 1 89 ? -11.009 -3.004 10.951 1.00 97.69 89 THR A N 1
ATOM 682 C CA . THR A 1 89 ? -10.504 -3.537 12.220 1.00 97.69 89 THR A CA 1
ATOM 683 C C . THR A 1 89 ? -9.094 -4.095 12.059 1.00 97.69 89 THR A C 1
ATOM 685 O O . THR A 1 89 ? -8.231 -3.789 12.883 1.00 97.69 89 THR A O 1
ATOM 688 N N . TRP A 1 90 ? -8.824 -4.835 10.980 1.00 98.19 90 TRP A N 1
ATOM 689 C CA . TRP A 1 90 ? -7.477 -5.326 10.688 1.00 98.19 90 TRP A CA 1
ATOM 690 C C . TRP A 1 90 ? -6.477 -4.179 10.523 1.00 98.19 90 TRP A C 1
ATOM 692 O O . TRP A 1 90 ? -5.459 -4.145 11.211 1.00 98.19 90 TRP A O 1
ATOM 702 N N . TRP A 1 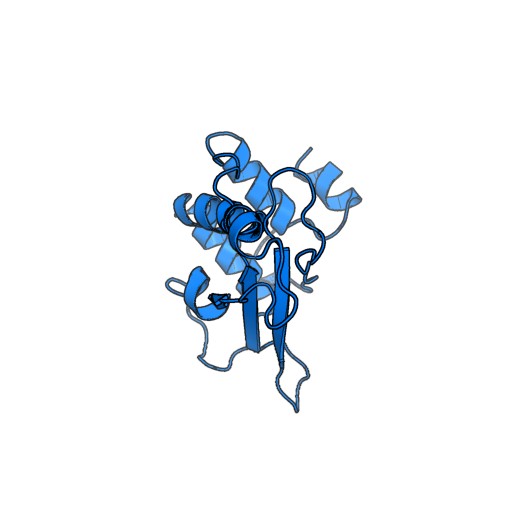91 ? -6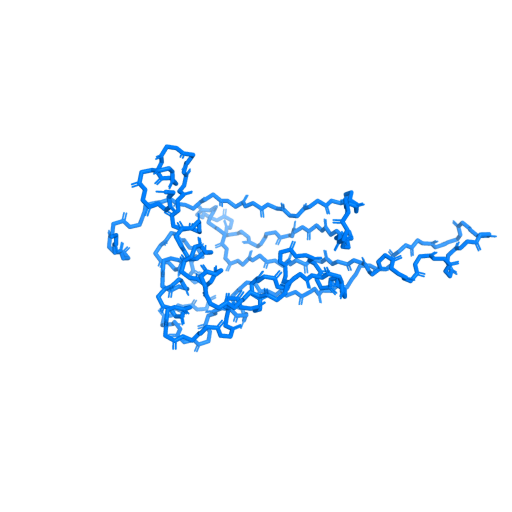.801 -3.176 9.699 1.00 97.88 91 TRP A N 1
ATOM 703 C CA . TRP A 1 91 ? -5.934 -2.007 9.507 1.00 97.88 91 TRP A CA 1
ATOM 704 C C . TRP A 1 91 ? -5.747 -1.182 10.786 1.00 97.88 91 TRP A C 1
ATOM 706 O O . TRP A 1 91 ? -4.668 -0.632 11.008 1.00 97.88 91 TRP A O 1
ATOM 716 N N . HIS A 1 92 ? -6.744 -1.134 11.676 1.00 97.69 92 HIS A N 1
ATOM 717 C CA . HIS A 1 92 ? -6.560 -0.541 13.000 1.00 97.69 92 HIS A CA 1
ATOM 718 C C . HIS A 1 92 ? -5.536 -1.328 13.829 1.00 97.69 92 HIS A C 1
ATOM 720 O O . HIS A 1 92 ? -4.608 -0.728 14.367 1.00 97.69 92 HIS A O 1
ATOM 726 N N . ARG A 1 93 ? -5.625 -2.661 13.865 1.00 98.00 93 ARG A N 1
ATOM 727 C CA . ARG A 1 93 ? -4.639 -3.507 14.559 1.00 98.00 93 ARG A CA 1
ATOM 728 C C . ARG A 1 93 ? -3.236 -3.383 13.967 1.00 98.00 93 ARG A C 1
ATOM 730 O O . ARG A 1 93 ? -2.269 -3.357 14.720 1.00 98.00 93 ARG A O 1
ATOM 737 N N . VAL A 1 94 ? -3.106 -3.208 12.648 1.00 98.12 94 VAL A N 1
ATOM 738 C CA . VAL A 1 94 ? -1.817 -2.872 12.009 1.00 98.12 94 VAL A CA 1
ATOM 739 C C . VAL A 1 94 ? -1.242 -1.590 12.606 1.00 98.12 94 VAL A C 1
ATOM 741 O O . VAL A 1 94 ? -0.061 -1.537 12.941 1.00 98.12 94 VAL A O 1
ATOM 744 N N . THR A 1 95 ? -2.067 -0.559 12.796 1.00 97.69 95 THR A N 1
ATOM 745 C CA . THR A 1 95 ? -1.594 0.685 13.416 1.00 97.69 95 THR A CA 1
ATOM 746 C C . THR A 1 95 ? -1.240 0.534 14.900 1.00 97.69 95 THR A C 1
ATOM 748 O O . THR A 1 95 ? -0.315 1.192 15.357 1.00 97.69 95 THR A O 1
ATOM 751 N N . GLU A 1 96 ? -1.909 -0.344 15.651 1.00 97.38 96 GLU A N 1
ATOM 752 C CA . GLU A 1 96 ? -1.517 -0.684 17.033 1.00 97.38 96 GLU A CA 1
ATOM 753 C C . GLU A 1 96 ? -0.183 -1.456 17.060 1.00 97.38 96 GLU A C 1
ATOM 755 O O . GLU A 1 96 ? 0.696 -1.174 17.874 1.00 97.38 96 GLU A O 1
ATOM 760 N N . ALA A 1 97 ? 0.032 -2.371 16.109 1.00 97.75 97 ALA A N 1
ATOM 761 C CA . ALA A 1 97 ? 1.312 -3.057 15.938 1.00 97.75 97 ALA A CA 1
ATOM 762 C C . ALA A 1 97 ? 2.443 -2.079 15.569 1.00 97.75 97 ALA A C 1
ATOM 764 O O . ALA A 1 97 ? 3.567 -2.226 16.046 1.00 97.75 97 ALA A O 1
ATOM 765 N N . MET A 1 98 ? 2.150 -1.045 14.774 1.00 97.62 98 MET A N 1
ATOM 766 C CA . MET A 1 98 ? 3.080 0.050 14.473 1.00 97.62 98 MET A CA 1
ATOM 767 C C . MET A 1 98 ? 3.446 0.885 15.710 1.00 97.62 98 MET A C 1
ATOM 769 O O . MET A 1 98 ? 4.590 1.326 15.817 1.00 97.62 98 MET A O 1
ATOM 773 N N . GLU A 1 99 ? 2.511 1.093 16.644 1.00 96.12 99 GLU A N 1
ATOM 774 C CA . GLU A 1 99 ? 2.783 1.761 17.929 1.00 96.12 99 GLU A CA 1
ATOM 775 C C . GLU A 1 99 ? 3.738 0.926 18.794 1.00 96.12 99 GLU A C 1
ATOM 777 O O . GLU A 1 99 ? 4.648 1.473 19.417 1.00 96.12 99 GLU A O 1
ATOM 782 N N . ALA A 1 100 ? 3.575 -0.401 18.791 1.00 96.31 100 ALA A N 1
ATOM 783 C CA . ALA A 1 100 ? 4.455 -1.324 19.507 1.00 96.31 100 ALA A CA 1
ATOM 784 C C . ALA A 1 100 ? 5.816 -1.533 18.815 1.00 96.31 100 ALA A C 1
ATOM 786 O O . ALA A 1 100 ? 6.817 -1.802 19.481 1.00 96.31 100 ALA A O 1
ATOM 787 N N . ASN A 1 101 ? 5.868 -1.420 17.485 1.00 96.31 101 ASN A N 1
ATOM 788 C CA . ASN A 1 101 ? 7.062 -1.644 16.682 1.00 96.31 101 ASN A CA 1
ATOM 789 C C . ASN A 1 101 ? 7.186 -0.612 15.551 1.00 96.31 101 ASN A C 1
ATOM 791 O O . ASN A 1 101 ? 6.690 -0.796 14.435 1.00 96.31 101 ASN A O 1
ATOM 795 N N . SER A 1 102 ? 7.956 0.443 15.813 1.00 95.00 102 SER A N 1
ATOM 796 C CA . SER A 1 102 ? 8.184 1.538 14.866 1.00 95.00 102 SER A CA 1
ATOM 797 C C . SER A 1 102 ? 8.870 1.121 13.560 1.00 95.00 102 SER A C 1
ATOM 799 O O . SER A 1 102 ? 8.765 1.839 12.564 1.00 95.00 102 SER A O 1
ATOM 801 N N . THR A 1 103 ? 9.520 -0.048 13.502 1.00 95.06 103 THR A N 1
ATOM 802 C CA . THR A 1 103 ? 10.096 -0.557 12.243 1.00 95.06 103 THR A CA 1
ATOM 803 C C . THR A 1 103 ? 9.023 -0.820 11.183 1.00 95.06 103 THR A C 1
ATOM 805 O O . THR A 1 103 ? 9.285 -0.611 9.999 1.00 95.06 103 THR A O 1
ATOM 808 N N . LEU A 1 104 ? 7.790 -1.158 11.585 1.00 96.94 104 LEU A N 1
ATOM 809 C CA . LEU A 1 104 ? 6.655 -1.301 10.667 1.00 96.94 104 LEU A CA 1
ATOM 810 C C . LEU A 1 104 ? 6.261 0.037 10.030 1.00 96.94 104 LEU A C 1
ATOM 812 O O . LEU A 1 104 ? 5.864 0.072 8.867 1.00 96.94 104 LEU A O 1
ATOM 816 N N . VAL A 1 105 ? 6.429 1.153 10.745 1.00 96.94 105 VAL A N 1
ATOM 817 C CA . VAL A 1 105 ? 6.194 2.498 10.195 1.00 96.94 105 VAL A CA 1
ATOM 818 C C . VAL A 1 105 ? 7.277 2.877 9.193 1.00 96.94 105 VAL A C 1
ATOM 820 O O . VAL A 1 105 ? 6.986 3.478 8.154 1.00 96.94 105 VAL A O 1
ATOM 823 N N . GLN A 1 106 ? 8.527 2.497 9.467 1.00 94.75 106 GLN A N 1
ATOM 824 C CA . GLN A 1 106 ? 9.620 2.686 8.519 1.00 94.75 106 GLN A CA 1
ATOM 825 C C . GLN A 1 106 ? 9.409 1.845 7.252 1.00 94.75 106 GLN A C 1
ATOM 827 O O . GLN A 1 106 ? 9.590 2.354 6.146 1.00 94.75 106 GLN A O 1
ATOM 832 N N . MET A 1 107 ? 8.969 0.596 7.400 1.00 96.06 107 MET A N 1
ATOM 833 C CA . MET A 1 107 ? 8.621 -0.287 6.288 1.00 96.06 107 MET A CA 1
ATOM 834 C C . MET A 1 107 ? 7.450 0.270 5.467 1.00 96.06 107 MET A C 1
ATOM 836 O O . MET A 1 107 ? 7.555 0.391 4.250 1.00 96.06 107 MET A O 1
ATOM 840 N N . PHE A 1 108 ? 6.373 0.713 6.124 1.00 96.69 108 PHE A N 1
ATOM 841 C CA . PHE A 1 108 ? 5.256 1.402 5.470 1.00 96.69 108 PHE A CA 1
ATOM 842 C C . PHE A 1 108 ? 5.705 2.659 4.721 1.00 96.69 108 PHE A C 1
ATOM 844 O O . PHE A 1 108 ? 5.266 2.909 3.601 1.00 96.69 108 PHE A O 1
ATOM 851 N N . SER A 1 109 ? 6.623 3.433 5.302 1.00 95.06 109 SER A N 1
ATOM 852 C CA . SER A 1 109 ? 7.188 4.609 4.640 1.00 95.06 109 SER A CA 1
ATOM 853 C C . SER A 1 109 ? 8.031 4.232 3.421 1.00 95.06 109 SER A C 1
ATOM 855 O O . SER A 1 109 ? 7.913 4.898 2.403 1.00 95.06 109 SER A O 1
ATOM 857 N N . ASN A 1 110 ? 8.815 3.151 3.464 1.00 95.81 110 ASN A N 1
ATOM 858 C CA . ASN A 1 110 ? 9.538 2.653 2.289 1.00 95.81 110 ASN A CA 1
ATOM 859 C C . ASN A 1 110 ? 8.570 2.271 1.150 1.00 95.81 110 ASN A C 1
ATOM 861 O O . ASN A 1 110 ? 8.719 2.738 0.021 1.00 95.81 110 ASN A O 1
ATOM 865 N N . TYR A 1 111 ? 7.523 1.503 1.458 1.00 96.81 111 TYR A N 1
ATOM 866 C CA . TYR A 1 111 ? 6.530 1.067 0.468 1.00 96.81 111 TYR A CA 1
ATOM 867 C C . TYR A 1 111 ? 5.634 2.195 -0.047 1.00 96.81 111 TYR A C 1
ATOM 869 O O . TYR A 1 111 ? 5.209 2.176 -1.201 1.00 96.81 111 TYR A O 1
ATOM 877 N N . GLN A 1 112 ? 5.415 3.256 0.735 1.00 95.12 112 GLN A N 1
ATOM 878 C CA . GLN A 1 112 ? 4.776 4.472 0.226 1.00 95.12 112 GLN A CA 1
ATOM 879 C C . GLN A 1 112 ? 5.561 5.063 -0.963 1.00 95.12 112 GLN A C 1
ATOM 881 O O . GLN A 1 112 ? 4.955 5.561 -1.913 1.00 95.12 112 GLN A O 1
ATOM 886 N N . TYR A 1 113 ? 6.893 4.963 -0.938 1.00 96.19 113 TYR A N 1
ATOM 887 C CA . TYR A 1 113 ? 7.793 5.421 -2.001 1.00 96.19 113 TYR A CA 1
ATOM 888 C C . TYR A 1 113 ? 8.116 4.340 -3.041 1.00 96.19 113 TYR A C 1
ATOM 890 O O . TYR A 1 113 ? 8.911 4.585 -3.954 1.00 96.19 113 TYR A O 1
ATOM 898 N N . LYS A 1 114 ? 7.455 3.179 -2.947 1.00 96.62 114 LYS A N 1
ATOM 899 C CA . LYS A 1 114 ? 7.645 2.020 -3.820 1.00 96.62 114 LYS A CA 1
ATOM 900 C C . LYS A 1 114 ? 9.101 1.548 -3.874 1.00 96.62 114 LYS A C 1
ATOM 902 O O . LYS A 1 114 ? 9.690 1.429 -4.949 1.00 96.62 114 LYS A O 1
ATOM 907 N N . SER A 1 115 ? 9.722 1.424 -2.701 1.00 96.00 115 SER A N 1
ATOM 908 C CA . SER A 1 115 ? 11.109 0.973 -2.533 1.00 96.00 115 SER A CA 1
ATOM 909 C C . SER A 1 115 ? 12.155 1.826 -3.263 1.00 96.00 115 SER A C 1
ATOM 911 O O . SER A 1 115 ? 13.278 1.393 -3.504 1.00 96.00 115 SER A O 1
ATOM 913 N N . SER A 1 116 ? 11.808 3.072 -3.594 1.00 95.25 116 SER A N 1
ATOM 914 C CA . SER A 1 116 ? 12.750 4.044 -4.146 1.00 95.25 116 SER A CA 1
ATOM 915 C C . SER A 1 116 ? 13.847 4.355 -3.141 1.00 95.25 116 SER A C 1
ATOM 917 O O . SER A 1 116 ? 13.556 4.799 -2.036 1.00 95.25 116 SER A O 1
ATOM 919 N N . ILE A 1 117 ? 15.113 4.279 -3.550 1.00 92.44 117 ILE A N 1
ATOM 920 C CA . ILE A 1 117 ? 16.273 4.624 -2.707 1.00 92.44 117 ILE A CA 1
ATOM 921 C C . ILE A 1 117 ? 16.256 6.065 -2.164 1.00 92.44 117 ILE A C 1
ATOM 923 O O . ILE A 1 117 ? 17.057 6.420 -1.302 1.00 92.44 117 ILE A O 1
ATOM 927 N N . ARG A 1 118 ? 15.366 6.916 -2.686 1.00 92.00 118 ARG A N 1
ATOM 928 C CA . ARG A 1 118 ? 15.210 8.321 -2.300 1.00 92.00 118 ARG A CA 1
ATOM 929 C C . ARG A 1 118 ? 14.113 8.542 -1.251 1.00 92.00 118 ARG A C 1
ATOM 931 O O . ARG A 1 118 ? 13.758 9.695 -0.996 1.00 92.00 118 ARG A O 1
ATOM 938 N N . TYR A 1 119 ? 13.547 7.481 -0.666 1.00 88.69 119 TYR A N 1
ATOM 939 C CA . TYR A 1 119 ? 12.536 7.617 0.383 1.00 88.69 119 TYR A CA 1
ATOM 940 C C . TYR A 1 119 ? 13.140 8.257 1.655 1.00 88.69 119 TYR A C 1
ATOM 942 O O . TYR A 1 119 ? 14.255 7.918 2.057 1.00 88.69 119 TYR A O 1
ATOM 950 N N . PRO A 1 120 ? 12.438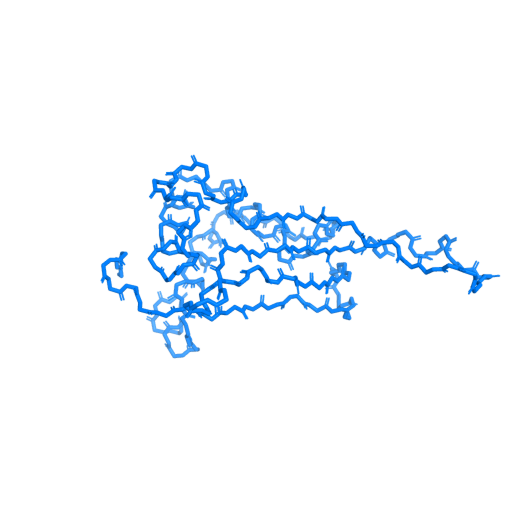 9.192 2.319 1.00 89.00 120 PRO A N 1
ATOM 951 C CA . PRO A 1 120 ? 12.901 9.773 3.573 1.00 89.00 120 PRO A CA 1
ATOM 952 C C . PRO A 1 120 ? 12.716 8.793 4.741 1.00 89.00 120 PRO A C 1
ATOM 954 O O . PRO A 1 120 ? 11.674 8.146 4.869 1.00 89.00 120 PRO A O 1
ATOM 957 N N . LEU A 1 121 ? 13.701 8.726 5.642 1.00 91.44 121 LEU A N 1
ATOM 958 C CA . LEU A 1 121 ? 13.566 7.979 6.896 1.00 91.44 121 LEU A CA 1
ATOM 959 C C . LEU A 1 121 ? 12.437 8.567 7.755 1.00 91.44 121 LEU A C 1
ATOM 961 O O . LEU A 1 121 ? 12.321 9.786 7.893 1.00 91.44 121 LEU A O 1
ATOM 965 N N . CYS A 1 122 ? 11.627 7.697 8.358 1.00 92.44 122 CYS A N 1
ATOM 966 C CA . CYS A 1 122 ? 10.530 8.084 9.237 1.00 92.44 122 CYS A CA 1
ATOM 967 C C . CYS A 1 122 ? 10.906 7.798 10.691 1.00 92.44 122 CYS A C 1
ATOM 969 O O . CYS A 1 122 ? 10.682 6.707 11.212 1.00 92.44 122 CYS A O 1
ATOM 971 N N . THR A 1 123 ? 11.503 8.793 11.342 1.00 91.00 123 THR A N 1
ATOM 972 C CA . THR A 1 123 ? 11.953 8.727 12.738 1.00 91.00 123 THR A CA 1
ATOM 973 C C . THR A 1 123 ? 11.371 9.879 13.560 1.00 91.00 123 THR A C 1
ATOM 975 O O . THR A 1 123 ? 10.829 10.841 13.008 1.00 91.00 123 THR A O 1
ATOM 978 N N . GLY A 1 124 ? 11.453 9.774 14.892 1.00 93.62 124 GLY A N 1
ATOM 979 C CA . GLY A 1 124 ? 10.925 10.791 15.809 1.00 93.62 124 GLY A CA 1
ATOM 980 C C . GLY A 1 124 ? 9.437 11.059 15.571 1.00 93.62 124 GLY A C 1
ATOM 981 O O . GLY A 1 124 ? 8.656 10.118 15.443 1.00 93.62 124 GLY A O 1
ATOM 982 N N . GLU A 1 125 ? 9.069 12.336 15.440 1.00 94.50 125 GLU A N 1
ATOM 983 C CA . GLU A 1 125 ? 7.689 12.800 15.215 1.00 94.50 125 GLU A CA 1
ATOM 984 C C . GLU A 1 125 ? 7.038 12.256 13.932 1.00 94.50 125 GLU A C 1
ATOM 986 O O . GLU A 1 125 ? 5.814 12.220 13.827 1.00 94.50 125 GLU A O 1
ATOM 991 N N . CYS A 1 126 ? 7.816 11.778 12.951 1.00 95.00 126 CYS A N 1
ATOM 992 C CA . CYS A 1 126 ? 7.233 11.152 11.761 1.00 95.00 126 CYS A CA 1
ATOM 993 C C . CYS A 1 126 ? 6.386 9.921 12.118 1.00 95.00 126 CYS A C 1
ATOM 995 O O . CYS A 1 126 ? 5.354 9.688 11.491 1.00 95.00 126 CYS A O 1
ATOM 997 N N . ILE A 1 127 ? 6.797 9.157 13.135 1.00 96.19 127 ILE A N 1
ATOM 998 C CA . ILE A 1 127 ? 6.149 7.902 13.531 1.00 96.19 127 ILE A CA 1
ATOM 999 C C . ILE A 1 127 ? 4.709 8.138 14.017 1.00 96.19 127 ILE A C 1
ATOM 1001 O O . ILE A 1 127 ? 3.787 7.636 13.365 1.00 96.19 127 ILE A O 1
ATOM 1005 N N . PRO A 1 128 ? 4.467 8.913 15.096 1.00 96.06 128 PRO A N 1
ATOM 1006 C CA . PRO A 1 128 ? 3.108 9.166 15.568 1.00 96.06 128 PRO A CA 1
ATOM 1007 C C . PRO A 1 128 ? 2.261 9.899 14.518 1.00 96.06 128 PRO A C 1
ATOM 1009 O O . PRO A 1 128 ? 1.093 9.553 14.331 1.00 96.06 128 PRO A O 1
ATOM 1012 N N . ASN A 1 129 ? 2.848 10.822 13.747 1.00 95.00 129 ASN A N 1
ATOM 1013 C CA . ASN A 1 129 ? 2.129 11.528 12.682 1.00 95.00 129 ASN A CA 1
ATOM 1014 C C . ASN A 1 129 ? 1.678 10.589 11.556 1.00 95.00 129 ASN A C 1
ATOM 1016 O O . ASN A 1 129 ? 0.563 10.724 11.045 1.00 95.00 129 ASN A O 1
ATOM 1020 N N . LYS A 1 130 ? 2.503 9.605 11.175 1.00 95.75 130 LYS A N 1
ATOM 1021 C CA . LYS A 1 130 ? 2.141 8.607 10.159 1.00 95.75 130 LYS A CA 1
ATOM 1022 C C . LYS A 1 130 ? 0.991 7.729 10.639 1.00 95.75 130 LYS A C 1
ATOM 1024 O O . LYS A 1 130 ? 0.021 7.557 9.906 1.00 95.75 130 LYS A O 1
ATOM 1029 N N . ILE A 1 131 ? 1.071 7.233 11.872 1.00 96.94 131 ILE A N 1
ATOM 1030 C CA . ILE A 1 131 ? 0.020 6.414 12.490 1.00 96.94 131 ILE A CA 1
ATOM 1031 C C . ILE A 1 131 ? -1.297 7.200 12.546 1.00 96.94 131 ILE A C 1
ATOM 1033 O O . ILE A 1 131 ? -2.340 6.700 12.119 1.00 96.94 131 ILE A O 1
ATOM 1037 N N . CYS A 1 132 ? -1.246 8.463 12.977 1.00 95.75 132 CYS A N 1
ATOM 1038 C CA . CYS A 1 132 ? -2.414 9.340 13.017 1.00 95.75 132 CYS A CA 1
ATOM 1039 C C . CYS A 1 132 ? -2.998 9.602 11.617 1.00 95.75 132 CYS A C 1
ATOM 1041 O O . CYS A 1 132 ? -4.216 9.556 11.429 1.00 95.75 132 CYS A O 1
ATOM 1043 N N . SER A 1 133 ? -2.136 9.788 10.609 1.00 94.94 133 SER A N 1
ATOM 1044 C CA . SER A 1 133 ? -2.547 9.940 9.206 1.00 94.94 133 SER A CA 1
ATOM 1045 C C . SER A 1 133 ? -3.306 8.715 8.697 1.00 94.94 133 SER A C 1
ATOM 1047 O O . SER A 1 133 ? -4.357 8.867 8.083 1.00 94.94 133 SER A O 1
ATOM 1049 N N . ILE A 1 134 ? -2.814 7.503 8.981 1.00 95.75 134 ILE A N 1
ATOM 1050 C CA . ILE A 1 134 ? -3.461 6.247 8.565 1.00 95.75 134 ILE A CA 1
ATOM 1051 C C . ILE A 1 134 ? -4.852 6.114 9.202 1.00 95.75 134 ILE A C 1
ATOM 1053 O O . ILE A 1 134 ? -5.802 5.699 8.543 1.00 95.75 134 ILE A O 1
ATOM 1057 N N . ARG A 1 135 ? -4.999 6.519 10.470 1.00 95.44 135 ARG A N 1
ATOM 1058 C CA . ARG A 1 135 ? -6.280 6.498 11.200 1.00 95.44 135 ARG A CA 1
ATOM 1059 C C . ARG A 1 135 ? -7.244 7.621 10.780 1.00 95.44 135 ARG A C 1
ATOM 1061 O O . ARG A 1 135 ? -8.400 7.629 11.203 1.00 95.44 135 ARG A O 1
ATOM 1068 N N . SER A 1 136 ? -6.805 8.555 9.937 1.00 93.94 136 SER A N 1
ATOM 1069 C CA . SER A 1 136 ? -7.583 9.726 9.527 1.00 93.94 136 SER A CA 1
ATOM 1070 C C . SER A 1 136 ? -8.214 9.543 8.149 1.00 93.94 136 SER A C 1
ATOM 1072 O O . SER A 1 136 ? -7.657 9.934 7.129 1.00 93.94 136 SER A O 1
ATOM 1074 N N . GLY A 1 137 ? -9.439 9.013 8.117 1.00 91.06 137 GLY A N 1
ATOM 1075 C CA . GLY A 1 137 ? -10.183 8.770 6.871 1.00 91.06 137 GLY A CA 1
ATOM 1076 C C . GLY A 1 137 ? -10.689 10.023 6.134 1.00 91.06 137 GLY A C 1
ATOM 1077 O O . GLY A 1 137 ? -11.340 9.901 5.100 1.00 91.06 137 GLY A O 1
ATOM 1078 N N . SER A 1 138 ? -10.442 11.229 6.652 1.00 90.81 138 SER A N 1
ATOM 1079 C CA . SER A 1 138 ? -10.770 12.489 5.975 1.00 90.81 138 SER A CA 1
ATOM 1080 C C . SER A 1 138 ? -9.823 13.611 6.393 1.00 90.81 138 SER A C 1
ATOM 1082 O O . SER A 1 138 ? -9.232 13.568 7.473 1.00 90.81 138 SER A O 1
ATOM 1084 N N . ALA A 1 139 ? -9.736 14.658 5.568 1.00 91.44 139 ALA A N 1
ATOM 1085 C CA . ALA A 1 139 ? -8.940 15.844 5.881 1.00 91.44 139 ALA A CA 1
ATOM 1086 C C . ALA A 1 139 ? -9.382 16.519 7.192 1.00 91.44 139 ALA A C 1
ATOM 1088 O O . ALA A 1 139 ? -8.540 16.942 7.977 1.00 91.44 139 ALA A O 1
ATOM 1089 N N . SER A 1 140 ? -10.689 16.583 7.466 1.00 93.69 140 SER A N 1
ATOM 1090 C CA . SER A 1 140 ? -11.209 17.170 8.707 1.00 93.69 140 SER A CA 1
ATOM 1091 C C . SER A 1 140 ? -10.786 16.375 9.942 1.00 93.69 140 SER A C 1
ATOM 1093 O O . SER A 1 140 ? -10.369 16.972 10.928 1.00 93.69 140 SER A O 1
ATOM 1095 N N . LEU A 1 141 ? -10.839 15.039 9.875 1.00 91.12 141 LEU A N 1
ATOM 1096 C CA . LEU A 1 141 ? -10.372 14.175 10.964 1.00 91.12 141 LEU A CA 1
ATOM 1097 C C . LEU A 1 141 ? -8.859 14.280 11.162 1.00 91.12 141 LEU A C 1
ATOM 1099 O O . LEU A 1 141 ? -8.404 14.288 12.301 1.00 91.12 141 LEU A O 1
ATOM 1103 N N . TYR A 1 142 ? -8.099 14.398 10.072 1.00 92.31 142 TYR A N 1
ATOM 1104 C CA . TYR A 1 142 ? -6.657 14.613 10.144 1.00 92.31 142 TYR A CA 1
ATOM 1105 C C . TYR A 1 142 ? -6.327 15.920 10.867 1.00 92.31 142 TYR A C 1
ATOM 1107 O O . TYR A 1 142 ? -5.573 15.911 11.833 1.00 92.31 142 TYR A O 1
ATOM 1115 N N . VAL A 1 143 ? -6.935 17.036 10.453 1.00 93.62 143 VAL A N 1
ATOM 1116 C CA . VAL A 1 143 ? -6.697 18.344 11.086 1.00 93.62 143 VAL A CA 1
ATOM 1117 C C . VAL A 1 143 ? -7.117 18.340 12.553 1.00 93.62 143 VAL A C 1
ATOM 1119 O O . VAL A 1 143 ? -6.443 18.928 13.385 1.00 93.62 143 VAL A O 1
ATOM 1122 N N . GLN A 1 144 ? -8.219 17.673 12.885 1.00 93.44 144 GLN A N 1
ATOM 1123 C CA . GLN A 1 144 ? -8.716 17.620 14.256 1.00 93.44 144 GLN A CA 1
ATOM 1124 C C . GLN A 1 144 ? -7.817 16.803 15.197 1.00 93.44 144 GLN A C 1
ATOM 1126 O O . GLN A 1 144 ? -7.729 17.137 16.376 1.00 93.44 144 GLN A O 1
ATOM 1131 N N . ASN A 1 145 ? -7.214 15.716 14.706 1.00 90.56 145 ASN A N 1
ATOM 1132 C CA . ASN A 1 145 ? -6.555 14.721 15.558 1.00 90.56 145 ASN A CA 1
ATOM 1133 C C . ASN A 1 145 ? -5.025 14.695 15.430 1.00 90.56 145 ASN A C 1
ATOM 1135 O O . ASN A 1 145 ? -4.371 14.163 16.324 1.00 90.56 145 ASN A O 1
ATOM 1139 N N . CYS A 1 146 ? -4.468 15.206 14.329 1.00 91.62 146 CYS A N 1
ATOM 1140 C CA . CYS A 1 146 ? -3.063 15.016 13.956 1.00 91.62 146 CYS A CA 1
ATOM 1141 C C . CYS A 1 146 ? -2.296 16.313 13.657 1.00 91.62 146 CYS A C 1
ATOM 1143 O O . CYS A 1 146 ? -1.073 16.249 13.547 1.00 91.62 146 CYS A O 1
ATOM 1145 N N . ALA A 1 147 ? -2.987 17.440 13.436 1.00 78.19 147 ALA A N 1
ATOM 1146 C CA . ALA A 1 147 ? -2.384 18.719 13.043 1.00 78.19 147 ALA A CA 1
ATOM 1147 C C . ALA A 1 147 ? -2.254 19.705 14.210 1.00 78.19 147 ALA A C 1
ATOM 1149 O O . ALA A 1 147 ? -3.071 19.626 15.156 1.00 78.19 147 ALA A O 1
#

Secondary structure (DSSP, 8-state):
--GGG-------PPPSS--TT--EEEEEEEE-TTT--EEEEEEEEE-GGGGGGGTT--S--PPPEEEEEHHHHH-TTS---TTS---HHHHHHHHHHHHH-THHHHHHHHHHTTT-TTPPP--TTHHHHHHHHHH-SSHHHHHHHH-